Protein AF-A0AAD8UX50-F1 (afdb_monomer)

Radius of gyration: 17.6 Å; Cα contacts (8 Å, |Δi|>4): 145; chains: 1; bounding box: 42×42×36 Å

Sequence (138 aa):
NMFPKNNELPASTYEAKKVVCPLGLEVPKIHACINDCILYRSEYENLNECRVRNIHDVGFIDPHIVNGYTLQHHPTDVEADLWQFLTKQQLKSDILFPYHFGFHWILLVIKIDKSECLIHDSLNMDAASWADMRKMIQ

Mean predicted aligned error: 11.88 Å

Nearest PDB struct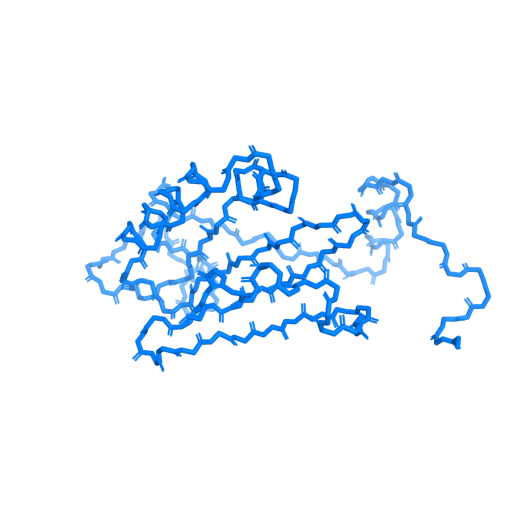ures (foldseek):
  2xre-assembly1_B  TM=4.429E-01  e=7.553E-04  Homo sapiens
  5haf-assembly1_A  TM=6.447E-01  e=2.581E-02  Salmonella enterica subsp. enterica serovar Typhimurium
  8jb5-assembly1_A  TM=5.317E-01  e=4.948E-01  Paraclostridium sordellii ATCC 9714
  8qen-assembly1_A  TM=5.383E-01  e=5.626E-01  Clostridioides difficile
  1ob8-assembly2_B  TM=3.091E-01  e=1.296E+00  Saccharolobus solfataricus

Structure (mmCIF, N/CA/C/O backbone):
data_AF-A0AAD8UX50-F1
#
_entry.id   AF-A0AAD8UX50-F1
#
loop_
_atom_site.group_PDB
_atom_site.id
_atom_site.type_symbol
_atom_site.label_atom_id
_atom_site.label_alt_id
_atom_site.label_comp_id
_atom_site.label_asym_id
_atom_site.label_entity_id
_atom_site.label_seq_id
_atom_site.pdbx_PDB_ins_code
_atom_site.Cartn_x
_atom_site.Cartn_y
_atom_site.Cartn_z
_atom_site.occupancy
_atom_site.B_iso_or_equiv
_atom_site.auth_seq_id
_atom_site.auth_comp_id
_atom_site.auth_asym_id
_atom_site.auth_atom_id
_atom_site.pdbx_PDB_model_num
ATOM 1 N N . ASN A 1 1 ? 16.226 -23.144 -9.017 1.00 42.28 1 ASN A N 1
ATOM 2 C CA . ASN A 1 1 ? 14.969 -23.458 -9.733 1.00 42.28 1 ASN A CA 1
ATOM 3 C C . ASN A 1 1 ? 14.001 -24.151 -8.799 1.00 42.28 1 ASN A C 1
ATOM 5 O O . ASN A 1 1 ? 14.148 -25.343 -8.579 1.00 42.28 1 ASN A O 1
ATOM 9 N N . MET A 1 2 ? 13.073 -23.395 -8.210 1.00 53.19 2 MET A N 1
ATOM 10 C CA . MET A 1 2 ? 12.168 -23.874 -7.153 1.00 53.19 2 MET A CA 1
ATOM 11 C C . MET A 1 2 ? 10.787 -24.305 -7.676 1.00 53.19 2 MET A C 1
ATOM 13 O O . MET A 1 2 ? 9.944 -24.731 -6.897 1.00 53.19 2 MET A O 1
ATOM 17 N N . PHE A 1 3 ? 10.564 -24.236 -8.992 1.00 48.94 3 PHE A N 1
ATOM 18 C CA . PHE A 1 3 ? 9.322 -24.676 -9.619 1.00 48.94 3 PHE A CA 1
ATOM 19 C C . PHE A 1 3 ? 9.549 -25.925 -10.480 1.00 48.94 3 PHE A C 1
ATOM 21 O O . PHE A 1 3 ? 10.571 -26.007 -11.175 1.00 48.94 3 PHE A O 1
ATOM 28 N N . PRO A 1 4 ? 8.615 -26.895 -10.455 1.00 51.88 4 PRO A N 1
ATOM 29 C CA . PRO A 1 4 ? 8.628 -27.996 -11.403 1.00 51.88 4 PRO A CA 1
ATOM 30 C C . PRO A 1 4 ? 8.558 -27.451 -12.836 1.00 51.88 4 PRO A C 1
ATOM 32 O O . PRO A 1 4 ? 7.898 -26.445 -13.105 1.00 51.88 4 PRO A O 1
ATOM 35 N N . LYS A 1 5 ? 9.262 -28.107 -13.766 1.00 50.28 5 LYS A N 1
ATOM 36 C CA . LYS A 1 5 ? 9.159 -27.792 -15.199 1.00 50.28 5 LYS A CA 1
ATOM 37 C C . LYS A 1 5 ? 7.682 -27.893 -15.611 1.00 50.28 5 LYS A C 1
ATOM 39 O O . LYS A 1 5 ? 7.052 -28.896 -15.288 1.00 50.28 5 LYS A O 1
ATOM 44 N N . ASN A 1 6 ? 7.176 -26.870 -16.307 1.00 58.84 6 ASN A N 1
ATOM 45 C CA . ASN A 1 6 ? 5.779 -26.677 -16.746 1.00 58.84 6 ASN A CA 1
ATOM 46 C C . ASN A 1 6 ? 4.826 -25.994 -15.745 1.00 58.84 6 ASN A C 1
ATOM 48 O O . ASN A 1 6 ? 3.614 -26.056 -15.931 1.00 58.84 6 ASN A O 1
ATOM 52 N N . ASN A 1 7 ? 5.331 -25.318 -14.709 1.00 60.66 7 ASN A N 1
ATOM 53 C CA . ASN A 1 7 ? 4.496 -24.450 -13.874 1.00 60.66 7 ASN A CA 1
ATOM 54 C C . ASN A 1 7 ? 4.393 -23.043 -14.497 1.00 60.66 7 ASN A C 1
ATOM 56 O O . ASN A 1 7 ? 5.075 -22.113 -14.067 1.00 60.66 7 ASN A O 1
ATOM 60 N N . GLU A 1 8 ? 3.612 -22.912 -15.569 1.00 70.00 8 GLU A N 1
ATOM 61 C CA . GLU A 1 8 ? 3.345 -21.621 -16.214 1.00 70.00 8 GLU A CA 1
ATOM 62 C C . GLU A 1 8 ? 2.243 -20.864 -15.464 1.00 70.00 8 GLU A C 1
ATOM 64 O O . GLU A 1 8 ? 1.249 -21.450 -15.027 1.00 70.00 8 GLU A O 1
ATOM 69 N N . LEU A 1 9 ? 2.417 -19.549 -15.297 1.00 74.31 9 LEU A N 1
ATOM 70 C CA . LEU A 1 9 ? 1.373 -18.710 -14.716 1.00 74.31 9 LEU A CA 1
ATOM 71 C C . LEU A 1 9 ? 0.187 -18.621 -15.692 1.00 74.31 9 LEU A C 1
ATOM 73 O O . LEU A 1 9 ? 0.401 -18.466 -16.897 1.00 74.31 9 LEU A O 1
ATOM 77 N N . PRO A 1 10 ? -1.064 -18.677 -15.202 1.00 78.38 10 PRO A N 1
ATOM 78 C CA . PRO A 1 10 ? -2.229 -18.534 -16.059 1.00 78.38 10 PRO A CA 1
ATOM 79 C C . PRO A 1 10 ? -2.220 -17.173 -16.761 1.00 78.38 10 PRO A C 1
ATOM 81 O O . PRO A 1 10 ? -2.003 -16.140 -16.130 1.00 78.38 10 PRO A O 1
ATOM 84 N N . ALA A 1 11 ? -2.535 -17.157 -18.057 1.00 79.19 11 ALA A N 1
ATOM 85 C CA . ALA A 1 11 ? -2.511 -15.939 -18.873 1.00 79.19 11 ALA A CA 1
ATOM 86 C C . ALA A 1 11 ? -3.589 -14.901 -18.496 1.00 79.19 11 ALA A C 1
ATOM 88 O O . ALA A 1 11 ? -3.567 -13.770 -18.977 1.00 79.19 11 ALA A O 1
ATOM 89 N N . SER A 1 12 ? -4.570 -15.274 -17.671 1.00 77.31 12 SER A N 1
ATOM 90 C CA . SER A 1 12 ? -5.616 -14.372 -17.193 1.00 77.31 12 SER A CA 1
ATOM 91 C C . SER A 1 12 ? -6.223 -14.860 -15.880 1.00 77.31 12 SER A C 1
ATOM 93 O O . SER A 1 12 ? -6.113 -16.032 -15.516 1.00 77.31 12 SER A O 1
ATOM 95 N N . THR A 1 13 ? -6.958 -13.978 -15.199 1.00 75.31 13 THR A N 1
ATOM 96 C CA . THR A 1 13 ? -7.770 -14.339 -14.026 1.00 75.31 13 THR A CA 1
ATOM 97 C C . THR A 1 13 ? -8.843 -15.379 -14.347 1.00 75.31 13 THR A C 1
ATOM 99 O O . THR A 1 13 ? -9.221 -16.153 -13.472 1.00 75.31 13 THR A O 1
ATOM 102 N N . TYR A 1 14 ? -9.334 -15.425 -15.586 1.00 78.81 14 TYR A N 1
ATOM 103 C CA . TYR A 1 14 ? -10.292 -16.435 -16.029 1.00 78.81 14 TYR A CA 1
ATOM 104 C C . TYR A 1 14 ? -9.647 -17.821 -16.140 1.00 78.81 14 TYR A C 1
ATOM 106 O O . TYR A 1 14 ? -10.185 -18.785 -15.599 1.00 78.81 14 TYR A O 1
ATOM 114 N N . GLU A 1 15 ? -8.467 -17.912 -16.759 1.00 82.31 15 GLU A N 1
ATOM 115 C CA . GLU A 1 15 ? -7.707 -19.167 -16.839 1.00 82.31 15 GLU A CA 1
ATOM 116 C C . GLU A 1 15 ? -7.240 -19.626 -15.452 1.00 82.31 15 GLU A C 1
ATOM 118 O O . GLU A 1 15 ? -7.360 -20.801 -15.117 1.00 82.31 15 GLU A O 1
ATOM 123 N N . ALA A 1 16 ? -6.836 -18.693 -14.583 1.00 81.81 16 ALA A N 1
ATOM 124 C CA . ALA A 1 16 ? -6.545 -19.000 -13.185 1.00 81.81 16 ALA A CA 1
ATOM 125 C C . ALA A 1 16 ? -7.770 -19.600 -12.474 1.00 81.81 16 ALA A C 1
ATOM 127 O O . ALA A 1 16 ? -7.675 -20.655 -11.852 1.00 81.81 16 ALA A O 1
ATOM 128 N N . LYS A 1 17 ? -8.949 -18.974 -12.611 1.00 74.69 17 LYS A N 1
ATOM 129 C CA . LYS A 1 17 ? -10.201 -19.470 -12.016 1.00 74.69 17 LYS A CA 1
ATOM 130 C C . LYS A 1 17 ? -10.593 -20.847 -12.544 1.00 74.69 17 LYS A C 1
ATOM 132 O O . LYS A 1 17 ? -11.027 -21.675 -11.754 1.00 74.69 17 LYS A O 1
ATOM 137 N N . LYS A 1 18 ? -10.413 -21.127 -13.838 1.00 80.25 18 LYS A N 1
ATOM 138 C CA . LYS A 1 18 ? -10.673 -22.463 -14.406 1.00 80.25 18 LYS A CA 1
ATOM 139 C C . LYS A 1 18 ? -9.828 -23.559 -13.768 1.00 80.25 18 LYS A C 1
ATOM 141 O O . LYS A 1 18 ? -10.308 -24.678 -13.661 1.00 80.25 18 LYS A O 1
ATOM 146 N N . VAL A 1 19 ? -8.593 -23.254 -13.380 1.00 81.44 19 VAL A N 1
ATOM 147 C CA . VAL A 1 19 ? -7.699 -24.216 -12.722 1.00 81.44 19 VAL A CA 1
ATOM 148 C C . VAL A 1 19 ? -8.019 -24.325 -11.232 1.00 81.44 19 VAL A C 1
ATOM 150 O O . VAL A 1 19 ? -8.063 -25.423 -10.694 1.00 81.44 19 VAL A O 1
ATOM 153 N N . VAL A 1 20 ? -8.280 -23.199 -10.567 1.00 76.81 20 VAL A N 1
ATOM 154 C CA . VAL A 1 20 ? -8.464 -23.117 -9.109 1.00 76.81 20 VAL A CA 1
ATOM 155 C C . VAL A 1 20 ? -9.856 -23.586 -8.662 1.00 76.81 20 VAL A C 1
ATOM 157 O O . VAL A 1 20 ? -9.963 -24.320 -7.683 1.00 76.81 20 VAL A O 1
ATOM 160 N N . CYS A 1 21 ? -10.928 -23.218 -9.375 1.00 73.06 21 CYS A N 1
ATOM 161 C CA . CYS A 1 21 ? -12.304 -23.544 -8.979 1.00 73.06 21 CYS A CA 1
ATOM 162 C C . CYS A 1 21 ? -12.583 -25.060 -8.897 1.00 73.06 21 CYS A C 1
ATOM 164 O O . CYS A 1 21 ? -13.170 -25.480 -7.902 1.00 73.06 21 CYS A O 1
ATOM 166 N N . PRO A 1 22 ? -12.151 -25.910 -9.854 1.00 81.19 22 PRO A N 1
ATOM 167 C CA . PRO A 1 22 ? -12.331 -27.361 -9.742 1.00 81.19 22 PRO A CA 1
ATOM 168 C C . PRO A 1 22 ? -11.577 -27.995 -8.568 1.00 81.19 22 PRO A C 1
ATOM 170 O O . PRO A 1 22 ? -11.944 -29.081 -8.133 1.00 81.19 22 PRO A O 1
ATOM 173 N N . LEU A 1 23 ? -10.538 -27.333 -8.049 1.00 81.06 23 LEU A N 1
ATOM 174 C CA . LEU A 1 23 ? -9.759 -27.817 -6.906 1.00 81.06 23 LEU A CA 1
ATOM 175 C C . LEU A 1 23 ? -10.451 -27.548 -5.559 1.00 81.06 23 LEU A C 1
ATOM 177 O O . LEU A 1 23 ? -9.889 -27.878 -4.519 1.00 81.06 23 LEU A O 1
ATOM 181 N N . GLY A 1 24 ? -11.640 -26.930 -5.554 1.00 64.56 24 GLY A N 1
ATOM 182 C CA . GLY A 1 24 ? -12.350 -26.564 -4.322 1.00 64.56 24 GLY A CA 1
ATOM 183 C C . GLY A 1 24 ? -11.661 -25.449 -3.529 1.00 64.56 24 GLY A C 1
ATOM 184 O O . GLY A 1 24 ? -12.007 -25.198 -2.379 1.00 64.56 24 GLY A O 1
ATOM 185 N N . LEU A 1 25 ? -10.687 -24.771 -4.142 1.00 70.12 25 LEU A N 1
ATOM 186 C CA . LEU A 1 25 ? -10.003 -23.603 -3.597 1.00 70.12 25 LEU A CA 1
ATOM 187 C C . LEU A 1 25 ? -10.873 -22.360 -3.833 1.00 70.12 25 LEU A C 1
ATOM 189 O O . LEU A 1 25 ? -10.520 -21.461 -4.599 1.00 70.12 25 LEU A O 1
ATOM 193 N N . GLU A 1 26 ? -12.062 -22.328 -3.237 1.00 61.53 26 GLU A N 1
ATOM 194 C CA . GLU A 1 26 ? -12.883 -21.123 -3.259 1.00 61.53 26 GLU A CA 1
ATOM 195 C C . GLU A 1 26 ? -12.139 -20.006 -2.526 1.00 61.53 26 GLU A C 1
ATOM 197 O O . GLU A 1 26 ? -11.816 -20.124 -1.347 1.00 61.53 26 GLU A O 1
ATOM 202 N N . VAL A 1 27 ? -11.835 -18.916 -3.236 1.00 66.19 27 VAL A N 1
ATOM 203 C CA . VAL A 1 27 ? -11.285 -17.713 -2.608 1.00 66.19 27 VAL A CA 1
ATOM 204 C C . VAL A 1 27 ? -12.444 -17.016 -1.891 1.00 66.19 27 VAL A C 1
ATOM 206 O O . VAL A 1 27 ? -13.365 -16.557 -2.579 1.00 66.19 27 VAL A O 1
ATOM 209 N N . PRO A 1 28 ? -12.433 -16.917 -0.548 1.00 68.06 28 PRO A N 1
ATOM 210 C CA . PRO A 1 28 ? -13.511 -16.272 0.185 1.00 68.06 28 PRO A CA 1
ATOM 211 C C . PRO A 1 28 ? -13.627 -14.814 -0.255 1.00 68.06 28 PRO A C 1
ATOM 213 O O . PRO A 1 28 ? -12.650 -14.061 -0.225 1.00 68.06 28 PRO A O 1
ATOM 216 N N . LYS A 1 29 ? -14.823 -14.405 -0.680 1.00 72.62 29 LYS A N 1
ATOM 217 C CA . LYS A 1 29 ? -15.110 -12.995 -0.943 1.00 72.62 29 LYS A CA 1
ATOM 218 C C . LYS A 1 29 ? -15.498 -12.342 0.371 1.00 72.62 29 LYS A C 1
ATOM 220 O O . LYS A 1 29 ? -16.581 -12.586 0.887 1.00 72.62 29 LYS A O 1
ATOM 225 N N . ILE A 1 30 ? -14.603 -11.517 0.891 1.00 78.06 30 ILE A N 1
ATOM 226 C CA . ILE A 1 30 ? -14.841 -10.742 2.104 1.00 78.06 30 ILE A CA 1
ATOM 227 C C . ILE A 1 30 ? -15.439 -9.402 1.679 1.00 78.06 30 ILE A C 1
ATOM 229 O O . ILE A 1 30 ? -14.840 -8.678 0.883 1.00 78.06 30 ILE A O 1
ATOM 233 N N . HIS A 1 31 ? -16.632 -9.087 2.177 1.00 78.25 31 HIS A N 1
ATOM 234 C CA . HIS A 1 31 ? -17.257 -7.792 1.931 1.00 78.25 31 HIS A CA 1
ATOM 235 C C . HIS A 1 31 ? -16.568 -6.699 2.755 1.00 78.25 31 HIS A C 1
ATOM 237 O O . HIS A 1 31 ? -16.138 -6.938 3.883 1.00 78.25 31 HIS A O 1
ATOM 243 N N . ALA A 1 32 ? -16.493 -5.492 2.201 1.00 75.44 32 ALA A N 1
ATOM 244 C CA . ALA A 1 32 ? -16.064 -4.299 2.919 1.00 75.44 32 ALA A CA 1
ATOM 245 C C . ALA A 1 32 ? -17.281 -3.454 3.315 1.00 75.44 32 ALA A C 1
ATOM 247 O O . ALA A 1 32 ? -18.319 -3.475 2.648 1.00 75.44 32 ALA A O 1
ATOM 248 N N . CYS A 1 33 ? -17.151 -2.692 4.397 1.00 75.00 33 CYS A N 1
ATOM 249 C CA . CYS A 1 33 ? -18.077 -1.616 4.724 1.00 75.00 33 CYS A CA 1
ATOM 250 C C . CYS A 1 33 ? -18.152 -0.617 3.559 1.00 75.00 33 CYS A C 1
ATOM 252 O O . CYS A 1 33 ? -17.136 -0.307 2.955 1.00 75.00 33 CYS A O 1
ATOM 254 N N . ILE A 1 34 ? -19.330 -0.043 3.296 1.00 70.06 34 ILE A N 1
ATOM 255 C CA . ILE A 1 34 ? -19.519 0.961 2.232 1.00 70.06 34 ILE A CA 1
ATOM 256 C C . ILE A 1 34 ? -18.648 2.220 2.389 1.00 70.06 34 ILE A C 1
ATOM 258 O O . ILE A 1 34 ? -18.390 2.915 1.416 1.00 70.06 34 ILE A O 1
ATOM 262 N N . ASN A 1 35 ? -18.207 2.509 3.615 1.00 65.19 35 ASN A N 1
ATOM 263 C CA . ASN A 1 35 ? -17.295 3.610 3.928 1.00 65.19 35 ASN A CA 1
ATOM 264 C C . ASN A 1 35 ? -15.832 3.137 4.037 1.00 65.19 35 ASN A C 1
ATOM 266 O O . ASN A 1 35 ? -15.030 3.808 4.684 1.00 65.19 35 ASN A O 1
ATOM 270 N N . ASP A 1 36 ? -15.517 1.934 3.544 1.00 67.50 36 ASP A N 1
ATOM 271 C CA . ASP A 1 36 ? -14.204 1.275 3.614 1.00 67.50 36 ASP A CA 1
ATOM 272 C C . ASP A 1 36 ? -13.608 1.228 5.032 1.00 67.50 36 ASP A C 1
ATOM 274 O O . ASP A 1 36 ? -12.394 1.223 5.244 1.00 67.50 36 ASP A O 1
ATOM 278 N N . CYS A 1 37 ? -14.480 1.222 6.045 1.00 69.00 37 CYS A N 1
ATOM 279 C CA . CYS A 1 37 ? -14.078 1.272 7.444 1.00 69.00 37 CYS A CA 1
ATOM 280 C C . CYS A 1 37 ? -13.627 -0.082 7.978 1.00 69.00 37 CYS A C 1
ATOM 282 O O . CYS A 1 37 ? -12.702 -0.077 8.781 1.00 69.00 37 CYS A O 1
ATOM 284 N N . ILE A 1 38 ? -14.299 -1.176 7.581 1.00 70.81 38 ILE A N 1
ATOM 285 C CA .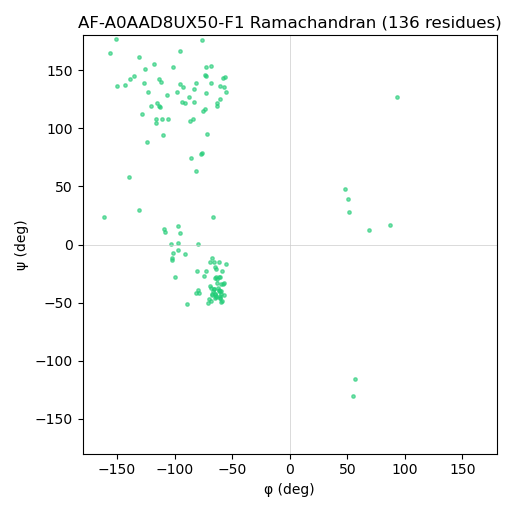 ILE A 1 38 ? -14.057 -2.549 8.052 1.00 70.81 38 ILE A CA 1
ATOM 286 C C . ILE A 1 38 ? -14.123 -3.577 6.912 1.00 70.81 38 ILE A C 1
ATOM 288 O O . ILE A 1 38 ? -15.010 -3.464 6.063 1.00 70.81 38 ILE A O 1
ATOM 292 N N . LEU A 1 39 ? -13.268 -4.604 6.918 1.00 75.19 39 LEU A N 1
ATOM 293 C CA . LEU A 1 39 ? -13.517 -5.866 6.212 1.00 75.19 39 LEU A CA 1
ATOM 294 C C . LEU A 1 39 ? -14.311 -6.823 7.110 1.00 75.19 39 LEU A C 1
ATOM 296 O O . LEU A 1 39 ? -13.895 -7.132 8.228 1.00 75.19 39 LEU A O 1
ATOM 300 N N . TYR A 1 40 ? -15.428 -7.349 6.613 1.00 77.06 40 TYR A N 1
ATOM 301 C CA . TYR A 1 40 ? -16.296 -8.274 7.347 1.00 77.06 40 TYR A CA 1
ATOM 302 C C . TYR A 1 40 ? -15.708 -9.690 7.374 1.00 77.06 40 TYR A C 1
ATOM 304 O O . TYR A 1 40 ? -16.110 -10.568 6.614 1.00 77.06 40 TYR A O 1
ATOM 312 N N . ARG A 1 41 ? -14.718 -9.911 8.244 1.00 79.00 41 ARG A N 1
ATOM 313 C CA . ARG A 1 41 ? -14.065 -11.213 8.466 1.00 79.00 41 ARG A CA 1
ATOM 314 C C . ARG A 1 41 ? -13.990 -11.560 9.953 1.00 79.00 41 ARG A C 1
ATOM 316 O O . ARG A 1 41 ? -14.019 -10.663 10.794 1.00 79.00 41 ARG A O 1
ATOM 323 N N . SER A 1 42 ? -13.782 -12.842 10.271 1.00 79.06 42 SER A N 1
ATOM 324 C CA . SER A 1 42 ? -13.621 -13.329 11.653 1.00 79.06 42 SER A CA 1
ATOM 325 C C . SER A 1 42 ? -14.816 -12.914 12.533 1.00 79.06 42 SER A C 1
ATOM 327 O O . SER A 1 42 ? -15.964 -13.059 12.125 1.00 79.06 42 SER A O 1
ATOM 329 N N . GLU A 1 43 ? -14.571 -12.342 13.710 1.00 76.38 43 GLU A N 1
ATOM 330 C CA . GLU A 1 43 ? -15.579 -11.815 14.641 1.00 76.38 43 GLU A CA 1
ATOM 331 C C . GLU A 1 43 ? -16.538 -10.763 14.044 1.00 76.38 43 GLU A C 1
ATOM 333 O O . GLU A 1 43 ? -17.607 -10.529 14.608 1.00 76.38 43 GLU A O 1
ATOM 338 N N . TYR A 1 44 ? -16.204 -10.170 12.891 1.00 74.12 44 TYR A N 1
ATOM 339 C CA . TYR A 1 44 ? -17.021 -9.169 12.197 1.00 74.12 44 TYR A CA 1
ATOM 340 C C . TYR A 1 44 ? -17.779 -9.716 10.976 1.00 74.12 44 TYR A C 1
ATOM 342 O O . TYR A 1 44 ? -18.487 -8.952 10.328 1.00 74.12 44 TYR A O 1
ATOM 350 N N . GLU A 1 45 ? -17.669 -11.008 10.646 1.00 81.38 45 GLU A N 1
ATOM 351 C CA . GLU A 1 45 ? -18.243 -11.607 9.422 1.00 81.38 45 GLU A CA 1
ATOM 352 C C . GLU A 1 45 ? -19.763 -11.408 9.282 1.00 81.38 45 GLU A C 1
ATOM 354 O O . GLU A 1 45 ? -20.266 -11.220 8.179 1.00 81.38 45 GLU A O 1
ATOM 359 N N . ASN A 1 46 ? -20.493 -11.386 10.400 1.00 81.50 46 ASN A N 1
ATOM 360 C CA . ASN A 1 46 ? -21.956 -11.255 10.418 1.00 81.50 46 ASN A CA 1
ATOM 361 C C . ASN A 1 46 ? -22.452 -9.809 10.604 1.00 81.50 46 ASN A C 1
ATOM 363 O O . ASN A 1 46 ? -23.636 -9.593 10.882 1.00 81.50 46 ASN A O 1
ATOM 367 N N . LEU A 1 47 ? -21.568 -8.809 10.528 1.00 75.75 47 LEU A N 1
ATOM 368 C CA . LEU A 1 47 ? -21.978 -7.411 10.621 1.00 75.75 47 LEU A CA 1
ATOM 369 C C . LEU A 1 47 ? -22.462 -6.896 9.263 1.00 75.75 47 LEU A C 1
ATOM 371 O O . LEU A 1 47 ? -21.795 -7.043 8.248 1.00 75.75 47 LEU A O 1
ATOM 375 N N . ASN A 1 48 ? -23.602 -6.208 9.274 1.00 68.19 48 ASN A N 1
ATOM 376 C CA . ASN A 1 48 ? -24.175 -5.583 8.074 1.00 68.19 48 ASN A CA 1
ATOM 377 C C . ASN A 1 48 ? -23.921 -4.067 8.028 1.00 68.19 48 ASN A C 1
ATOM 379 O O . ASN A 1 48 ? -24.161 -3.411 7.020 1.00 68.19 48 ASN A O 1
ATOM 383 N N . GLU A 1 49 ? -23.454 -3.501 9.139 1.00 62.69 49 GLU A N 1
ATOM 384 C CA . GLU A 1 49 ? -23.126 -2.091 9.297 1.00 62.69 49 GLU A CA 1
ATOM 385 C C . GLU A 1 49 ? -21.885 -1.971 10.185 1.00 62.69 49 GLU A C 1
ATOM 387 O O . GLU A 1 49 ? -21.746 -2.673 11.189 1.00 62.69 49 GLU A O 1
ATOM 392 N N . CYS A 1 50 ? -20.955 -1.094 9.809 1.00 64.81 50 CYS A N 1
ATOM 393 C CA . CYS A 1 50 ? -19.830 -0.758 10.672 1.00 64.81 50 CYS A CA 1
ATOM 394 C C . CYS A 1 50 ? -20.352 0.100 11.828 1.00 64.81 50 CYS A C 1
ATOM 396 O O . CYS A 1 50 ? -20.496 1.316 11.699 1.00 64.81 50 CYS A O 1
ATOM 398 N N . ARG A 1 51 ? -20.659 -0.520 12.970 1.00 60.16 51 ARG A N 1
ATOM 399 C CA . ARG A 1 51 ? -20.748 0.227 14.228 1.00 60.16 51 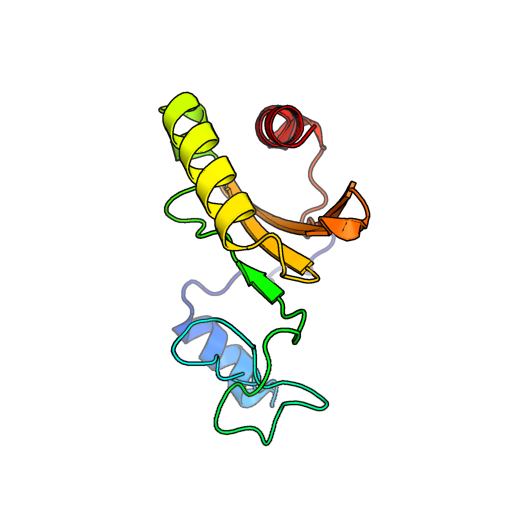ARG A CA 1
ATOM 400 C C . ARG A 1 51 ? -19.322 0.583 14.647 1.00 60.16 51 ARG A C 1
ATOM 402 O O . ARG A 1 51 ? -18.396 -0.160 14.382 1.00 60.16 51 ARG A O 1
ATOM 409 N N . VAL A 1 52 ? -19.169 1.668 15.388 1.00 55.44 52 VAL A N 1
ATOM 410 C CA . VAL A 1 52 ? -17.980 2.027 16.180 1.00 55.44 52 VAL A CA 1
ATOM 411 C C . VAL A 1 52 ? -16.926 2.931 15.514 1.00 55.44 52 VAL A C 1
ATOM 413 O O . VAL A 1 52 ? -16.301 2.633 14.505 1.00 55.44 52 VAL A O 1
ATOM 416 N N . ARG A 1 53 ? -16.644 4.007 16.257 1.00 51.09 53 ARG A N 1
ATOM 417 C CA . ARG A 1 53 ? -15.449 4.860 16.239 1.00 51.09 53 ARG A CA 1
ATOM 418 C C . ARG A 1 53 ? -14.152 4.163 16.724 1.00 51.09 53 ARG A C 1
ATOM 420 O O . ARG A 1 53 ? -13.287 4.865 17.211 1.00 51.09 53 ARG A O 1
ATOM 427 N N . ASN A 1 54 ? -14.014 2.833 16.675 1.00 51.09 54 ASN A N 1
ATOM 428 C CA . ASN A 1 54 ? -12.875 2.093 17.269 1.00 51.09 54 ASN A CA 1
ATOM 429 C C . ASN A 1 54 ? -12.705 0.660 16.705 1.00 51.09 54 ASN A C 1
ATOM 431 O O . ASN A 1 54 ? -12.152 -0.199 17.386 1.00 51.09 54 ASN A O 1
ATOM 435 N N . ILE A 1 55 ? -13.183 0.353 15.490 1.00 58.88 55 ILE A N 1
ATOM 436 C CA . ILE A 1 55 ? -12.754 -0.893 14.829 1.00 58.88 55 ILE A CA 1
ATOM 437 C C . ILE A 1 55 ? -11.458 -0.582 14.084 1.00 58.88 55 ILE A C 1
ATOM 439 O O . ILE A 1 55 ? -11.467 0.115 13.070 1.00 58.88 55 ILE A O 1
ATOM 443 N N . HIS A 1 56 ? -10.339 -1.065 14.619 1.00 62.12 56 HIS A N 1
ATOM 444 C CA . HIS A 1 56 ? -9.031 -0.966 13.977 1.00 62.12 56 HIS A CA 1
ATOM 445 C C . HIS A 1 56 ? -8.943 -2.000 12.848 1.00 62.12 56 HIS A C 1
ATOM 447 O O . HIS A 1 56 ? -8.387 -3.083 13.008 1.00 62.12 56 HIS A O 1
ATOM 453 N N . ASP A 1 57 ? -9.560 -1.682 11.716 1.00 73.00 57 ASP A N 1
ATOM 454 C CA . ASP A 1 57 ? -9.541 -2.487 10.493 1.00 73.00 57 ASP A CA 1
ATOM 455 C C . ASP A 1 57 ? -8.226 -2.383 9.717 1.00 73.00 57 ASP A C 1
ATOM 457 O O . ASP A 1 57 ? -7.358 -1.575 10.036 1.00 73.00 57 ASP A O 1
ATOM 461 N N . VAL A 1 58 ? -8.146 -3.163 8.645 1.00 81.56 58 VAL A N 1
ATOM 462 C CA . VAL A 1 58 ? -7.175 -3.078 7.570 1.00 81.56 58 VAL A CA 1
ATOM 463 C C . VAL A 1 58 ? -7.436 -1.867 6.649 1.00 81.56 58 VAL A C 1
ATOM 465 O O . VAL A 1 58 ? -8.550 -1.629 6.185 1.00 81.56 58 VAL A O 1
ATOM 468 N N . GLY A 1 59 ? -6.405 -1.074 6.379 1.00 86.56 59 GLY A N 1
ATOM 469 C CA . GLY A 1 59 ? -6.367 -0.067 5.319 1.00 86.56 59 GLY A CA 1
ATOM 470 C C . GLY A 1 59 ? -5.730 -0.603 4.035 1.00 86.56 59 GLY A C 1
ATOM 471 O O . GLY A 1 59 ? -5.074 -1.643 4.053 1.00 86.56 59 GLY A O 1
ATOM 472 N N . PHE A 1 60 ? -5.885 0.118 2.926 1.00 90.50 60 PHE A N 1
ATOM 473 C CA . PHE A 1 60 ? -5.282 -0.213 1.636 1.00 90.50 60 PHE A CA 1
ATOM 474 C C . PHE A 1 60 ? -4.659 1.015 0.965 1.00 90.50 60 PHE A C 1
ATOM 476 O O . PHE A 1 60 ? -5.190 2.123 1.048 1.00 90.50 60 PHE A O 1
ATOM 483 N N . ILE A 1 61 ? -3.545 0.812 0.266 1.00 91.12 61 ILE A N 1
ATOM 484 C CA . ILE A 1 61 ? -2.971 1.793 -0.665 1.00 91.12 61 ILE A CA 1
ATOM 485 C C . ILE A 1 61 ? -3.229 1.300 -2.085 1.00 91.12 61 ILE A C 1
ATOM 487 O O . ILE A 1 61 ? -2.958 0.140 -2.395 1.00 91.12 61 ILE A O 1
ATOM 491 N N . ASP A 1 62 ? -3.787 2.168 -2.933 1.00 91.25 62 ASP A N 1
ATOM 492 C CA . ASP A 1 62 ? -4.118 1.811 -4.312 1.00 91.25 62 ASP A CA 1
ATOM 493 C C . ASP A 1 62 ? -2.840 1.719 -5.164 1.00 91.25 62 ASP A C 1
ATOM 495 O O . ASP A 1 62 ? -2.166 2.738 -5.373 1.00 91.25 62 ASP A O 1
ATOM 499 N N . PRO A 1 63 ? -2.509 0.534 -5.708 1.00 92.88 63 PRO A N 1
ATOM 500 C CA . PR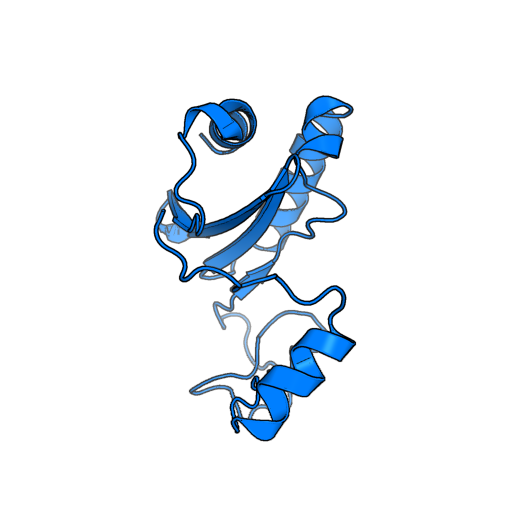O A 1 63 ? -1.322 0.364 -6.533 1.00 92.88 63 PRO A CA 1
ATOM 501 C C . PRO A 1 63 ? -1.398 1.068 -7.892 1.00 92.88 63 PRO A C 1
ATOM 503 O O . PRO A 1 63 ? -0.374 1.215 -8.557 1.00 92.88 63 PRO A O 1
ATOM 506 N N . HIS A 1 64 ? -2.572 1.507 -8.351 1.00 91.88 64 HIS A N 1
ATOM 507 C CA . HIS A 1 64 ? -2.667 2.305 -9.578 1.00 91.88 64 HIS A CA 1
ATOM 508 C C . HIS A 1 64 ? -2.178 3.737 -9.363 1.00 91.88 64 HIS A C 1
ATOM 510 O O . HIS A 1 64 ? -1.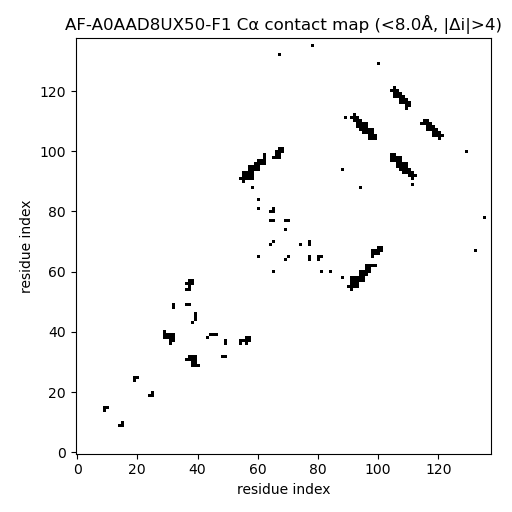697 4.359 -10.307 1.00 91.88 64 HIS A O 1
ATOM 516 N N . ILE A 1 65 ? -2.270 4.233 -8.127 1.00 92.94 65 ILE A N 1
ATOM 517 C CA . ILE A 1 65 ? -1.809 5.567 -7.742 1.00 92.94 65 ILE A CA 1
ATOM 518 C C . ILE A 1 65 ? -0.343 5.484 -7.314 1.00 92.94 65 ILE A C 1
ATOM 520 O O . ILE A 1 65 ? 0.515 6.177 -7.866 1.00 92.94 65 ILE A O 1
ATOM 524 N N . VAL A 1 66 ? -0.021 4.556 -6.408 1.00 93.62 66 VAL A N 1
ATOM 525 C CA . VAL A 1 66 ? 1.340 4.399 -5.894 1.00 93.62 66 VAL A CA 1
ATOM 526 C C . VAL A 1 66 ? 1.976 3.096 -6.369 1.00 93.62 66 VAL A C 1
ATOM 528 O O . VAL A 1 66 ? 1.659 2.009 -5.890 1.00 93.62 66 VAL A O 1
ATOM 531 N N . ASN A 1 67 ? 2.931 3.208 -7.288 1.00 93.69 67 ASN A N 1
ATOM 532 C CA . ASN A 1 67 ? 3.711 2.092 -7.817 1.00 93.69 67 ASN A CA 1
ATOM 533 C C . ASN A 1 67 ? 5.108 2.559 -8.251 1.00 93.69 67 ASN A C 1
ATOM 535 O O . ASN A 1 67 ? 5.441 3.740 -8.193 1.00 93.69 67 ASN A O 1
ATOM 539 N N . GLY A 1 68 ? 5.950 1.626 -8.691 1.00 92.12 68 GLY A N 1
ATOM 540 C CA . GLY A 1 68 ? 7.312 1.914 -9.135 1.00 92.12 68 GLY A CA 1
ATOM 541 C C . GLY A 1 68 ? 7.384 2.811 -10.364 1.00 92.12 68 GLY A C 1
ATOM 542 O O . GLY A 1 68 ? 8.294 3.629 -10.458 1.00 92.12 68 GLY A O 1
ATOM 543 N N . TYR A 1 69 ? 6.413 2.719 -11.278 1.00 93.25 69 TYR A N 1
ATOM 544 C CA . TYR A 1 69 ? 6.380 3.601 -12.442 1.00 93.25 69 TYR A CA 1
ATOM 545 C C . TYR A 1 69 ? 6.075 5.044 -12.026 1.00 93.25 69 TYR A C 1
ATOM 547 O O . TYR A 1 69 ? 6.806 5.955 -12.421 1.00 93.25 69 TYR A O 1
ATOM 555 N N . THR A 1 70 ? 5.041 5.261 -11.206 1.00 94.25 70 THR A N 1
ATOM 556 C CA . THR A 1 70 ? 4.683 6.606 -10.733 1.00 94.25 70 THR A CA 1
ATOM 557 C C . THR A 1 70 ? 5.763 7.187 -9.831 1.00 94.25 70 THR A C 1
ATOM 559 O O . THR A 1 70 ? 6.113 8.348 -10.005 1.00 94.25 70 THR A O 1
ATOM 562 N N . LEU A 1 71 ? 6.391 6.380 -8.971 1.00 92.50 71 LEU A N 1
ATOM 563 C CA . LEU A 1 71 ? 7.508 6.824 -8.132 1.00 92.50 71 LEU A CA 1
ATOM 564 C C . LEU A 1 71 ? 8.704 7.309 -8.963 1.00 92.50 71 LEU A C 1
ATOM 566 O O . LEU A 1 71 ? 9.326 8.313 -8.626 1.00 92.50 71 LEU A O 1
ATOM 570 N N . GLN A 1 72 ? 9.016 6.623 -10.065 1.00 91.00 72 GLN A N 1
ATOM 571 C CA . GLN A 1 72 ? 10.141 6.988 -10.925 1.00 91.00 72 GLN A CA 1
ATOM 572 C C . GLN A 1 72 ? 9.912 8.305 -11.685 1.00 91.00 72 GLN A C 1
ATOM 574 O O . GLN A 1 72 ? 10.863 9.052 -11.911 1.00 91.00 72 GLN A O 1
ATOM 579 N N . HIS A 1 73 ? 8.674 8.583 -12.101 1.00 94.81 73 HIS A N 1
ATOM 580 C CA . HIS A 1 73 ? 8.359 9.721 -12.974 1.00 94.81 73 HIS A CA 1
ATOM 581 C C . HIS A 1 73 ? 7.798 10.932 -12.215 1.00 94.81 73 HIS A C 1
ATOM 583 O O . HIS A 1 73 ? 7.985 12.066 -12.653 1.00 94.81 73 HIS A O 1
ATOM 589 N N . HIS A 1 74 ? 7.136 10.699 -11.080 1.00 95.12 74 HIS A N 1
ATOM 590 C CA . HIS A 1 74 ? 6.390 11.692 -10.303 1.00 95.12 74 HIS A CA 1
ATOM 591 C C . HIS A 1 74 ? 6.596 11.502 -8.784 1.00 95.12 74 HIS A C 1
ATOM 593 O O . HIS A 1 74 ? 5.632 11.306 -8.042 1.00 95.12 74 HIS A O 1
ATOM 599 N N . PRO A 1 75 ? 7.843 11.553 -8.278 1.00 92.56 75 PRO A N 1
ATOM 600 C CA . PRO A 1 75 ? 8.144 11.210 -6.885 1.00 92.56 75 PRO A CA 1
ATOM 601 C C . PRO A 1 75 ? 7.454 12.125 -5.864 1.00 92.56 75 PRO A C 1
ATOM 603 O O . PRO A 1 75 ? 6.998 11.648 -4.832 1.00 92.56 75 PRO A O 1
ATOM 606 N N . THR A 1 76 ? 7.333 13.423 -6.157 1.00 93.25 76 THR A N 1
ATOM 607 C CA . THR A 1 76 ? 6.660 14.386 -5.268 1.00 93.25 76 THR A CA 1
ATOM 608 C C . THR A 1 76 ? 5.156 14.135 -5.175 1.00 93.25 76 THR A C 1
ATOM 610 O O . THR A 1 76 ? 4.583 14.262 -4.095 1.00 93.25 76 THR A O 1
ATOM 613 N N . ASP A 1 77 ? 4.521 13.744 -6.284 1.00 94.12 77 ASP A N 1
ATOM 614 C CA . ASP A 1 77 ? 3.093 13.412 -6.294 1.00 94.12 77 ASP A CA 1
ATOM 615 C C . ASP A 1 77 ? 2.854 12.133 -5.485 1.00 94.12 77 ASP A C 1
ATOM 617 O O . ASP A 1 77 ? 1.974 12.093 -4.630 1.00 94.12 77 ASP A O 1
ATOM 621 N N . VAL A 1 78 ? 3.719 11.127 -5.663 1.00 93.19 78 VAL A N 1
ATOM 622 C CA . VAL A 1 78 ? 3.678 9.887 -4.880 1.00 93.19 78 VAL A CA 1
ATOM 623 C C . VAL A 1 78 ? 3.858 10.142 -3.383 1.00 93.19 78 VAL A C 1
ATOM 625 O O . VAL A 1 78 ? 3.136 9.555 -2.578 1.00 93.19 78 VAL A O 1
ATOM 628 N N . GLU A 1 79 ? 4.787 11.014 -2.992 1.00 92.12 79 GLU A N 1
ATOM 629 C CA . GLU A 1 79 ? 4.983 11.391 -1.589 1.00 92.12 79 GLU A CA 1
ATOM 630 C C . GLU A 1 79 ? 3.715 12.030 -1.000 1.00 92.12 79 GLU A C 1
ATOM 632 O O . GLU A 1 79 ? 3.259 11.639 0.079 1.00 92.12 79 GLU A O 1
ATOM 637 N N . ALA A 1 80 ? 3.097 12.962 -1.731 1.00 93.50 80 ALA A N 1
ATOM 638 C CA . ALA A 1 80 ? 1.860 13.616 -1.315 1.00 93.50 80 ALA A CA 1
ATOM 639 C C . ALA A 1 80 ? 0.678 12.635 -1.227 1.00 93.50 80 ALA A C 1
ATOM 641 O O . ALA A 1 80 ? -0.087 12.674 -0.256 1.00 93.50 80 ALA A O 1
ATOM 642 N N . ASP A 1 81 ? 0.543 11.737 -2.203 1.00 94.19 81 ASP A N 1
ATOM 643 C CA . ASP A 1 81 ? -0.503 10.715 -2.237 1.00 94.19 81 ASP A CA 1
ATOM 644 C C . ASP A 1 81 ? -0.344 9.729 -1.081 1.00 94.19 81 ASP A C 1
ATOM 646 O O . ASP A 1 81 ? -1.308 9.452 -0.364 1.00 94.19 81 ASP A O 1
ATOM 650 N N . LEU A 1 82 ? 0.874 9.246 -0.830 1.00 91.81 82 LEU A N 1
ATOM 651 C CA . LEU A 1 82 ? 1.164 8.378 0.310 1.00 91.81 82 LEU A CA 1
ATOM 652 C C . LEU A 1 82 ? 0.872 9.054 1.635 1.00 91.81 82 LEU A C 1
ATOM 654 O O . LEU A 1 82 ? 0.209 8.461 2.487 1.00 91.81 82 LEU A O 1
ATOM 658 N N . TRP A 1 83 ? 1.308 10.301 1.804 1.00 90.69 83 TRP A N 1
ATOM 659 C CA . TRP A 1 83 ? 0.988 11.075 2.994 1.00 90.69 83 TRP A CA 1
ATOM 660 C C . TRP A 1 83 ? -0.526 11.187 3.197 1.00 90.69 83 TRP A C 1
ATOM 662 O O . TRP A 1 83 ? -1.036 10.988 4.306 1.00 90.69 83 TRP A O 1
ATOM 672 N N . GLN A 1 84 ? -1.271 11.444 2.121 1.00 91.06 84 GLN A N 1
ATOM 673 C CA . GLN A 1 84 ? -2.725 11.516 2.1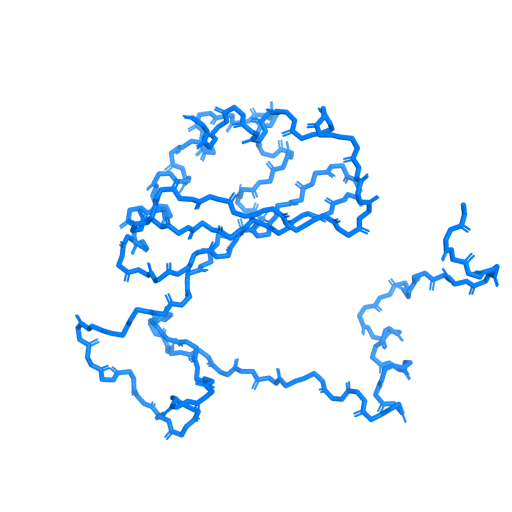62 1.00 91.06 84 GLN A CA 1
ATOM 674 C C . GLN A 1 84 ? -3.356 10.163 2.527 1.00 91.06 84 GLN A C 1
ATOM 676 O O . GLN A 1 84 ? -4.256 10.126 3.374 1.00 91.06 84 GLN A O 1
ATOM 681 N N . PHE A 1 85 ? -2.895 9.060 1.932 1.00 90.94 85 PHE A N 1
ATOM 682 C CA . PHE A 1 85 ? -3.367 7.710 2.242 1.00 90.94 85 PHE A CA 1
ATOM 683 C C . PHE A 1 85 ? -3.129 7.351 3.703 1.00 90.94 85 PHE A C 1
ATOM 685 O O . PHE A 1 85 ? -4.065 6.913 4.373 1.00 90.94 85 PHE A O 1
ATOM 692 N N . LEU A 1 86 ? -1.912 7.558 4.203 1.00 88.50 86 LEU A N 1
ATOM 693 C CA . LEU A 1 86 ? -1.543 7.233 5.579 1.00 88.50 86 LEU A CA 1
ATOM 694 C C . LEU A 1 86 ? -2.323 8.095 6.577 1.00 88.50 86 LEU A C 1
ATOM 696 O O . LEU A 1 86 ? -2.873 7.569 7.539 1.00 88.50 86 LEU A O 1
ATOM 700 N N . THR A 1 87 ? -2.478 9.395 6.308 1.00 86.38 87 THR A N 1
ATOM 701 C CA . THR A 1 87 ? -3.241 10.310 7.176 1.00 86.38 87 THR A CA 1
ATOM 702 C C . THR A 1 87 ? -4.720 9.931 7.252 1.00 86.38 87 THR A C 1
ATOM 704 O O . THR A 1 87 ? -5.308 9.904 8.337 1.00 86.38 87 THR A O 1
ATOM 707 N N . LYS A 1 88 ? -5.343 9.607 6.111 1.00 84.31 88 LYS A N 1
ATOM 708 C CA . LYS A 1 88 ? -6.747 9.158 6.062 1.00 84.31 88 LYS A CA 1
ATOM 709 C C . LYS A 1 88 ? -6.953 7.834 6.799 1.00 84.31 88 LYS A C 1
ATOM 711 O O . LYS A 1 88 ? -8.043 7.582 7.303 1.00 84.31 88 LYS A O 1
ATOM 716 N N . GLN A 1 89 ? -5.913 7.008 6.864 1.00 84.25 89 GLN A N 1
ATOM 717 C CA . GLN A 1 89 ? -5.962 5.648 7.394 1.00 84.25 89 GLN A CA 1
ATOM 718 C C . GLN A 1 89 ? -5.235 5.498 8.736 1.00 84.25 89 GLN A C 1
ATOM 720 O O . GLN A 1 89 ? -5.052 4.383 9.205 1.00 84.25 89 GLN A O 1
ATOM 725 N N . GLN A 1 90 ? -4.887 6.602 9.404 1.00 81.25 90 GLN A N 1
ATOM 726 C CA . GLN A 1 90 ? -4.070 6.606 10.627 1.00 81.25 90 GLN A CA 1
ATOM 727 C C . GLN A 1 90 ? -4.673 5.847 11.825 1.00 81.25 90 GLN A C 1
ATOM 729 O O . GLN A 1 90 ? -3.979 5.582 12.798 1.00 81.25 90 GLN A O 1
ATOM 734 N N . LEU A 1 91 ? -5.969 5.521 11.775 1.00 78.25 91 LEU A N 1
ATOM 735 C CA . LEU A 1 91 ? -6.673 4.759 12.814 1.00 78.25 91 LEU A CA 1
ATOM 736 C C . LEU A 1 91 ? -6.785 3.253 12.501 1.00 78.25 91 LEU A C 1
ATOM 738 O O . LEU A 1 91 ? -7.308 2.500 13.328 1.00 78.25 91 LEU A O 1
ATOM 742 N N . LYS A 1 92 ? -6.339 2.820 11.315 1.00 80.19 92 LYS A N 1
ATOM 743 C CA . LYS A 1 92 ? -6.322 1.415 10.883 1.00 80.19 92 LYS A CA 1
ATOM 744 C C . LYS A 1 92 ? -5.219 0.649 11.627 1.00 80.19 92 LYS A C 1
ATOM 746 O O . LYS A 1 92 ? -4.177 1.222 11.930 1.00 80.19 92 LYS A O 1
ATOM 751 N N . SER A 1 93 ? -5.458 -0.627 11.936 1.00 81.12 93 SER A N 1
ATOM 752 C CA . SER A 1 93 ? -4.482 -1.488 12.630 1.00 81.12 93 SER A CA 1
ATOM 753 C C . SER A 1 93 ? -3.308 -1.844 11.727 1.00 81.12 93 SER A C 1
ATOM 755 O O . SER A 1 93 ? -2.151 -1.666 12.092 1.00 81.12 93 SER A O 1
ATOM 757 N N . ASP A 1 94 ? -3.629 -2.318 10.529 1.00 87.25 94 ASP A N 1
ATOM 758 C CA . ASP A 1 94 ? -2.679 -2.684 9.492 1.00 87.25 94 ASP A CA 1
ATOM 759 C C . ASP A 1 94 ? -3.063 -1.940 8.210 1.00 87.25 94 ASP A C 1
ATOM 761 O O . ASP A 1 94 ? -4.238 -1.874 7.868 1.00 87.25 94 ASP A O 1
ATOM 765 N N . ILE A 1 95 ? -2.108 -1.415 7.452 1.00 90.88 95 ILE A N 1
ATOM 766 C CA . ILE A 1 95 ? -2.348 -0.896 6.101 1.00 90.88 95 ILE A CA 1
ATOM 767 C C . ILE A 1 95 ? -1.633 -1.809 5.115 1.00 90.88 95 ILE A C 1
ATOM 769 O O . ILE A 1 95 ? -0.411 -1.957 5.155 1.00 90.88 95 ILE A O 1
ATOM 773 N N . LEU A 1 96 ? -2.406 -2.429 4.230 1.00 93.19 96 LEU A N 1
ATOM 774 C CA . LEU A 1 96 ? -1.903 -3.250 3.143 1.00 93.19 96 LEU A CA 1
ATOM 775 C C . LEU A 1 96 ? -1.529 -2.360 1.967 1.00 93.19 96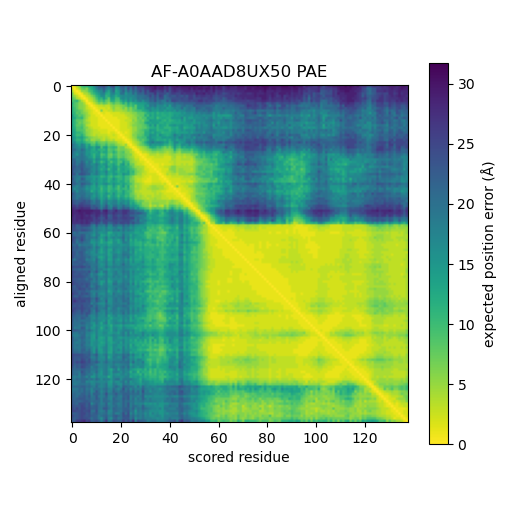 LEU A C 1
ATOM 777 O O . LEU A 1 96 ? -2.354 -1.643 1.405 1.00 93.19 96 LEU A O 1
ATOM 781 N N . PHE A 1 97 ? -0.278 -2.452 1.558 1.00 94.19 97 PHE A N 1
ATOM 782 C CA . PHE A 1 97 ? 0.252 -1.712 0.434 1.00 94.19 97 PHE A CA 1
ATOM 783 C C . PHE A 1 97 ? 0.845 -2.695 -0.579 1.00 94.19 97 PHE A C 1
ATOM 785 O O . PHE A 1 97 ? 2.029 -3.037 -0.513 1.00 94.19 97 PHE A O 1
ATOM 792 N N . PRO A 1 98 ? 0.012 -3.188 -1.514 1.00 94.44 98 PRO A N 1
ATOM 793 C CA . PRO A 1 98 ? 0.492 -3.877 -2.698 1.00 94.44 98 PRO A CA 1
ATOM 794 C C . PRO A 1 98 ? 1.314 -2.894 -3.528 1.00 94.44 98 PRO A C 1
ATOM 796 O O . PRO A 1 98 ? 0.809 -1.854 -3.937 1.00 94.44 98 PRO A O 1
ATOM 799 N N . TYR A 1 99 ? 2.572 -3.217 -3.785 1.00 92.62 99 TYR A N 1
ATOM 800 C CA . TYR A 1 99 ? 3.471 -2.362 -4.541 1.00 92.62 99 TYR A CA 1
ATOM 801 C C . TYR A 1 99 ? 3.965 -3.095 -5.782 1.00 92.62 99 TYR A C 1
ATOM 803 O O . TYR A 1 99 ? 4.602 -4.148 -5.694 1.00 92.62 99 TYR A O 1
ATOM 811 N N . HIS A 1 100 ? 3.650 -2.523 -6.940 1.00 91.00 100 HIS A N 1
ATOM 812 C CA . HIS A 1 100 ? 4.055 -3.030 -8.243 1.00 91.00 100 HIS A CA 1
ATOM 813 C C . HIS A 1 100 ? 5.285 -2.294 -8.752 1.00 91.00 100 HIS A C 1
ATOM 815 O O . HIS A 1 100 ? 5.285 -1.065 -8.796 1.00 91.00 100 HIS A O 1
ATOM 821 N N . PHE A 1 101 ? 6.301 -3.016 -9.209 1.00 88.19 101 PHE A N 1
ATOM 822 C CA . PHE A 1 101 ? 7.465 -2.429 -9.866 1.00 88.19 101 PHE A CA 1
ATOM 823 C C . PHE A 1 101 ? 8.052 -3.403 -10.889 1.00 88.19 101 PHE A C 1
ATOM 825 O O . PHE A 1 101 ? 8.199 -4.597 -10.633 1.00 88.19 101 PHE A O 1
ATOM 832 N N . GLY A 1 102 ? 8.400 -2.896 -12.073 1.00 86.00 102 GLY A N 1
ATOM 833 C CA . GLY A 1 102 ? 8.870 -3.743 -13.169 1.00 86.00 102 GLY A CA 1
ATOM 834 C C . GLY A 1 102 ? 7.845 -4.825 -13.529 1.00 86.00 102 GLY A C 1
ATOM 835 O O . GLY A 1 102 ? 6.754 -4.509 -13.990 1.00 86.00 102 GLY A O 1
ATOM 836 N N . PHE A 1 103 ? 8.209 -6.094 -13.327 1.00 86.12 103 PHE A N 1
ATOM 837 C CA . PHE A 1 103 ? 7.344 -7.265 -13.542 1.00 86.12 103 PHE A CA 1
ATOM 838 C C . PHE A 1 103 ? 6.897 -7.932 -12.229 1.00 86.12 103 PHE A C 1
ATOM 840 O O . PHE A 1 103 ? 6.390 -9.055 -12.253 1.00 86.12 103 PHE A O 1
ATOM 847 N N . HIS A 1 104 ? 7.129 -7.285 -11.083 1.00 88.1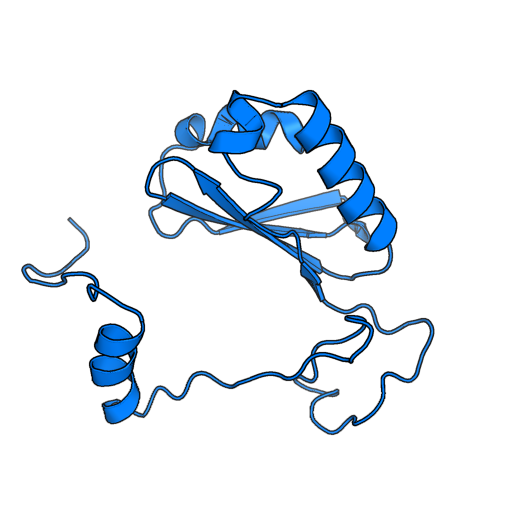2 104 HIS A N 1
ATOM 848 C CA . HIS A 1 104 ? 7.005 -7.900 -9.765 1.00 88.12 104 HIS A CA 1
ATOM 849 C C . HIS A 1 104 ? 6.068 -7.132 -8.831 1.00 88.12 104 HIS A C 1
ATOM 851 O O . HIS A 1 104 ? 5.921 -5.913 -8.919 1.00 88.12 104 HIS A O 1
ATOM 857 N N . TRP A 1 105 ? 5.443 -7.875 -7.921 1.00 90.50 105 TRP A N 1
ATOM 858 C CA . TRP A 1 105 ? 4.570 -7.362 -6.874 1.00 90.50 105 TRP A CA 1
ATOM 859 C C . TRP A 1 105 ? 5.088 -7.800 -5.510 1.00 90.50 105 TRP A C 1
ATOM 861 O O . TRP A 1 105 ? 5.331 -8.985 -5.275 1.00 90.50 105 TRP A O 1
ATOM 871 N N . ILE A 1 106 ? 5.182 -6.847 -4.592 1.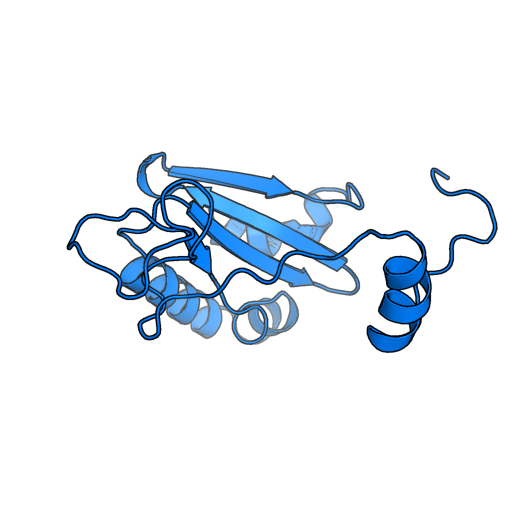00 91.19 106 ILE A N 1
ATOM 872 C CA . ILE A 1 106 ? 5.410 -7.110 -3.170 1.00 91.19 106 ILE A CA 1
ATOM 873 C C . ILE A 1 106 ? 4.224 -6.589 -2.365 1.00 91.19 106 ILE A C 1
ATOM 875 O O . ILE A 1 106 ? 3.514 -5.684 -2.804 1.00 91.19 106 ILE A O 1
ATOM 879 N N . LEU A 1 107 ? 4.001 -7.154 -1.183 1.00 92.56 107 LEU A N 1
ATOM 880 C CA . LEU A 1 107 ? 2.998 -6.659 -0.245 1.00 92.56 107 LEU A CA 1
ATOM 881 C C . LEU A 1 107 ? 3.696 -6.109 0.991 1.00 92.56 107 LEU A C 1
ATOM 883 O O . LEU A 1 107 ? 4.369 -6.852 1.706 1.00 92.56 107 LEU A O 1
ATOM 887 N N . LEU A 1 108 ? 3.503 -4.822 1.255 1.00 92.88 108 LEU A N 1
ATOM 888 C CA . LEU A 1 108 ? 3.917 -4.199 2.499 1.00 92.88 108 LEU A CA 1
ATOM 889 C C . LEU A 1 108 ? 2.732 -4.172 3.465 1.00 92.88 108 LEU A C 1
ATOM 891 O O . LEU A 1 108 ? 1.602 -3.884 3.071 1.00 92.88 108 LEU A O 1
ATOM 895 N N . VAL A 1 109 ? 2.991 -4.478 4.730 1.00 92.69 109 VAL A N 1
ATOM 896 C CA . VAL A 1 109 ? 2.025 -4.377 5.826 1.00 92.69 109 VAL A CA 1
ATOM 897 C C . VAL A 1 109 ? 2.556 -3.334 6.794 1.00 92.69 109 VAL A C 1
ATOM 899 O O . VAL A 1 109 ? 3.517 -3.591 7.522 1.00 92.69 109 VAL A O 1
ATOM 902 N N . ILE A 1 110 ? 1.953 -2.151 6.764 1.00 91.19 110 ILE A N 1
ATOM 903 C CA . ILE A 1 110 ? 2.350 -1.000 7.574 1.00 91.19 110 ILE A CA 1
ATOM 904 C C . ILE A 1 110 ? 1.521 -0.995 8.856 1.00 91.19 110 ILE A C 1
ATOM 906 O O . ILE A 1 110 ? 0.294 -0.930 8.805 1.00 91.19 110 ILE A O 1
ATOM 910 N N . LYS A 1 111 ? 2.197 -1.027 10.000 1.00 88.94 111 LYS A N 1
ATOM 911 C CA . LYS A 1 111 ? 1.603 -0.960 11.337 1.00 88.94 111 LYS A CA 1
ATOM 912 C C . LYS A 1 111 ? 1.967 0.377 11.956 1.00 88.94 111 LYS A C 1
ATOM 914 O O . LYS A 1 111 ? 3.063 0.533 12.499 1.00 88.94 111 LYS A O 1
ATOM 919 N N . ILE A 1 112 ? 1.077 1.357 11.805 1.00 82.94 112 ILE A N 1
ATOM 920 C CA . ILE A 1 112 ? 1.333 2.748 12.214 1.00 82.94 112 ILE A CA 1
ATOM 921 C C . ILE A 1 112 ? 1.592 2.836 13.723 1.00 82.94 112 ILE A C 1
ATOM 923 O O . ILE A 1 112 ? 2.499 3.544 14.147 1.00 82.94 112 ILE A O 1
ATOM 927 N N . ASP A 1 113 ? 0.841 2.085 14.528 1.00 81.50 113 ASP A N 1
ATOM 928 C CA . ASP A 1 113 ? 0.957 2.049 15.991 1.00 81.50 113 ASP A CA 1
ATOM 929 C C . ASP A 1 113 ? 2.319 1.534 16.484 1.00 81.50 113 ASP A C 1
ATOM 931 O O . ASP A 1 113 ? 2.789 1.930 17.551 1.00 81.50 113 ASP A O 1
ATOM 935 N N . LYS A 1 114 ? 2.955 0.659 15.701 1.00 86.81 114 LYS A N 1
ATOM 936 C CA . LYS A 1 114 ? 4.246 0.032 16.020 1.00 86.81 114 LYS A CA 1
ATOM 937 C C . LYS A 1 114 ? 5.421 0.667 15.290 1.00 86.81 114 LYS A C 1
ATOM 939 O O . LYS A 1 114 ? 6.558 0.298 15.570 1.00 86.81 114 LYS A O 1
ATOM 944 N N . SER A 1 115 ? 5.166 1.589 14.361 1.00 87.25 115 SER A N 1
ATOM 945 C CA . SER A 1 115 ? 6.168 2.088 13.413 1.00 87.25 115 SER A CA 1
ATOM 946 C C . SER A 1 115 ? 6.904 0.946 12.695 1.00 87.25 115 SER A C 1
ATOM 948 O O . SER A 1 115 ? 8.115 0.996 12.485 1.00 87.25 115 SER A O 1
ATOM 950 N N . GLU A 1 116 ? 6.170 -0.111 12.339 1.00 89.25 116 GLU A N 1
ATOM 951 C CA . GLU A 1 116 ? 6.711 -1.305 11.687 1.00 89.25 116 GLU A CA 1
ATOM 952 C C . GLU A 1 116 ? 6.181 -1.434 10.259 1.00 89.25 116 GLU A C 1
ATOM 954 O O . GLU A 1 116 ? 5.007 -1.187 9.984 1.00 89.25 116 GLU A O 1
ATOM 959 N N . CYS A 1 117 ? 7.039 -1.896 9.351 1.00 89.69 117 CYS A N 1
ATOM 960 C CA . CYS A 1 117 ? 6.654 -2.261 7.994 1.00 89.69 117 CYS A CA 1
ATOM 961 C C . CYS A 1 117 ? 7.164 -3.673 7.688 1.00 89.69 117 CYS A C 1
ATOM 963 O O . CYS A 1 117 ? 8.373 -3.909 7.621 1.00 89.69 117 CYS A O 1
ATOM 965 N N . LEU A 1 118 ? 6.240 -4.622 7.535 1.00 90.69 118 LEU A N 1
ATOM 966 C CA . LEU A 1 118 ? 6.554 -5.997 7.148 1.00 90.69 118 LEU A CA 1
ATOM 967 C C . LEU A 1 118 ? 6.465 -6.123 5.632 1.00 90.69 118 LEU A C 1
ATOM 969 O O . LEU A 1 118 ? 5.507 -5.652 5.029 1.00 90.69 118 LEU A O 1
ATOM 973 N N . ILE A 1 119 ? 7.443 -6.784 5.018 1.00 89.81 119 ILE A N 1
ATOM 974 C CA . ILE A 1 119 ? 7.512 -6.938 3.564 1.00 89.81 119 ILE A CA 1
ATOM 975 C C . ILE A 1 119 ? 7.366 -8.414 3.221 1.00 89.81 119 ILE A C 1
ATOM 977 O O . ILE A 1 119 ? 8.161 -9.248 3.656 1.00 89.81 119 ILE A O 1
ATOM 981 N N . HIS A 1 120 ? 6.354 -8.723 2.419 1.00 89.62 120 HIS A N 1
ATOM 982 C CA . HIS A 1 120 ? 6.133 -10.038 1.842 1.00 89.62 120 HIS A CA 1
ATOM 983 C C . HIS A 1 120 ? 6.511 -10.004 0.362 1.00 89.62 120 HIS A C 1
ATOM 985 O O . HIS A 1 120 ? 5.805 -9.428 -0.466 1.00 89.62 120 HIS A O 1
ATOM 991 N N . ASP A 1 121 ? 7.632 -10.646 0.044 1.00 86.69 121 ASP A N 1
ATOM 992 C CA . ASP A 1 121 ? 8.137 -10.811 -1.315 1.00 86.69 121 ASP A CA 1
ATOM 993 C C . ASP A 1 121 ? 8.153 -12.302 -1.678 1.00 86.69 121 ASP A C 1
ATOM 995 O O . ASP A 1 121 ? 8.969 -13.075 -1.176 1.00 86.69 121 ASP A O 1
ATOM 999 N N . SER A 1 122 ? 7.242 -12.714 -2.562 1.00 85.06 122 SER A N 1
ATOM 1000 C CA . SER A 1 122 ? 7.125 -14.113 -2.988 1.00 85.06 122 SER A CA 1
ATOM 1001 C C . SER A 1 122 ? 8.247 -14.580 -3.917 1.00 85.06 122 SER A C 1
ATOM 1003 O O . SER A 1 122 ? 8.486 -15.784 -4.000 1.00 85.06 122 SER A O 1
ATOM 1005 N N . LEU A 1 123 ? 8.927 -13.668 -4.621 1.00 81.12 123 LEU A N 1
ATOM 1006 C CA . LEU A 1 123 ? 10.070 -14.016 -5.472 1.00 81.12 123 LEU A CA 1
ATOM 1007 C C . LEU A 1 123 ? 11.401 -13.934 -4.715 1.00 81.12 123 LEU A C 1
ATOM 1009 O O . LEU A 1 123 ? 12.414 -14.387 -5.248 1.00 81.12 123 LEU A O 1
ATOM 1013 N N . ASN A 1 124 ? 11.384 -13.417 -3.478 1.00 76.25 124 ASN A N 1
ATOM 1014 C CA . ASN A 1 124 ? 12.560 -13.198 -2.635 1.00 76.25 124 ASN A CA 1
ATOM 1015 C C . ASN A 1 124 ? 13.675 -12.495 -3.425 1.00 76.25 124 ASN A C 1
ATOM 1017 O O . ASN A 1 124 ? 14.817 -12.963 -3.480 1.00 76.25 124 ASN A O 1
ATOM 1021 N N . MET A 1 125 ? 13.300 -11.423 -4.130 1.00 71.12 125 MET A N 1
ATOM 1022 C CA . MET A 1 125 ? 14.231 -10.659 -4.944 1.00 71.12 125 MET A CA 1
ATOM 1023 C C . MET A 1 125 ? 15.218 -9.923 -4.041 1.00 71.12 125 MET A C 1
ATOM 1025 O O . MET A 1 125 ? 14.917 -9.591 -2.893 1.00 71.12 125 MET A O 1
ATOM 1029 N N . ASP A 1 126 ? 16.411 -9.646 -4.571 1.00 77.12 126 ASP A N 1
ATOM 1030 C CA . ASP A 1 126 ? 17.392 -8.861 -3.830 1.00 77.12 126 ASP A CA 1
ATOM 1031 C C . ASP A 1 126 ? 16.800 -7.499 -3.455 1.00 77.12 126 ASP A C 1
ATOM 1033 O O . ASP A 1 126 ? 16.174 -6.831 -4.284 1.00 77.12 126 ASP A O 1
ATOM 1037 N N . ALA A 1 127 ? 17.014 -7.079 -2.210 1.00 70.88 127 ALA A N 1
ATOM 1038 C CA . ALA A 1 127 ? 16.378 -5.896 -1.650 1.00 70.88 127 ALA A CA 1
ATOM 1039 C C . ALA A 1 127 ? 16.825 -4.589 -2.328 1.00 70.88 127 ALA A C 1
ATOM 1041 O O . ALA A 1 127 ? 16.158 -3.563 -2.195 1.00 70.88 127 ALA A O 1
ATOM 1042 N N . ALA A 1 128 ? 17.925 -4.625 -3.088 1.00 76.62 128 ALA A N 1
ATOM 1043 C CA . ALA A 1 128 ? 18.318 -3.537 -3.975 1.00 76.62 128 ALA A CA 1
ATOM 1044 C C . ALA A 1 128 ? 17.275 -3.261 -5.074 1.00 76.62 128 ALA A C 1
ATOM 1046 O O . ALA A 1 128 ? 17.139 -2.121 -5.512 1.00 76.62 128 ALA A O 1
ATOM 1047 N N . SER A 1 129 ? 16.498 -4.271 -5.476 1.00 73.31 129 SER A N 1
ATOM 1048 C CA . SER A 1 129 ? 15.506 -4.183 -6.561 1.00 73.31 129 SER A CA 1
ATOM 1049 C C . SER A 1 129 ? 14.348 -3.230 -6.253 1.00 73.31 129 SER A C 1
ATOM 1051 O O . SER A 1 129 ? 13.660 -2.791 -7.168 1.00 73.31 129 SER A O 1
ATOM 1053 N N . TRP A 1 130 ? 14.132 -2.903 -4.978 1.00 73.88 130 TRP A N 1
ATOM 1054 C CA . TRP A 1 130 ? 13.093 -1.985 -4.506 1.00 73.88 130 TRP A CA 1
ATOM 1055 C C . TRP A 1 130 ? 13.667 -0.934 -3.539 1.00 73.88 130 TRP A C 1
ATOM 1057 O O . TRP A 1 130 ? 12.976 -0.426 -2.656 1.00 73.88 130 TRP A O 1
ATOM 1067 N N . ALA A 1 131 ? 14.944 -0.570 -3.703 1.00 78.62 131 ALA A N 1
ATOM 1068 C CA . ALA A 1 131 ? 15.621 0.399 -2.839 1.00 78.62 131 ALA A CA 1
ATOM 1069 C C . ALA A 1 131 ? 14.934 1.778 -2.808 1.00 78.62 131 ALA A C 1
ATOM 1071 O O . ALA A 1 131 ? 14.922 2.428 -1.764 1.00 78.62 131 ALA A O 1
ATOM 1072 N N . ASP A 1 132 ? 14.338 2.209 -3.920 1.00 77.12 132 ASP A N 1
ATOM 1073 C CA . ASP A 1 132 ? 13.651 3.502 -4.010 1.00 77.12 132 ASP A CA 1
ATOM 1074 C C . ASP A 1 132 ? 12.390 3.533 -3.142 1.00 77.12 132 ASP A C 1
ATOM 1076 O O . ASP A 1 132 ? 12.179 4.469 -2.374 1.00 77.12 132 ASP A O 1
ATOM 1080 N N . MET A 1 133 ? 11.623 2.443 -3.162 1.00 78.56 133 MET A N 1
ATOM 1081 C CA . MET A 1 133 ? 10.485 2.229 -2.269 1.00 78.56 133 MET A CA 1
ATOM 1082 C C . MET A 1 133 ? 10.910 2.249 -0.795 1.00 78.56 133 MET A C 1
ATOM 1084 O O . MET A 1 133 ? 10.235 2.811 0.065 1.00 78.56 133 MET A O 1
ATOM 1088 N N . ARG A 1 134 ? 12.067 1.653 -0.499 1.00 77.81 134 ARG A N 1
ATOM 1089 C CA . ARG A 1 134 ? 12.613 1.566 0.857 1.00 77.81 134 ARG A CA 1
ATOM 1090 C C . ARG A 1 134 ? 13.011 2.933 1.412 1.00 77.81 134 ARG A C 1
ATOM 1092 O O . ARG A 1 134 ? 12.743 3.194 2.576 1.00 77.81 134 ARG A O 1
ATOM 1099 N N . LYS A 1 135 ? 13.596 3.802 0.581 1.00 79.19 135 LYS A N 1
ATOM 1100 C CA . LYS A 1 135 ? 13.942 5.187 0.952 1.00 79.19 135 LYS A CA 1
ATOM 1101 C C . LYS A 1 135 ? 12.722 6.049 1.257 1.00 79.19 135 LYS A C 1
ATOM 1103 O O . LYS A 1 135 ? 12.839 6.998 2.010 1.00 79.19 135 LYS A O 1
ATOM 1108 N N . MET A 1 136 ? 11.587 5.750 0.637 1.00 75.81 136 MET A N 1
ATOM 1109 C CA . MET A 1 136 ? 10.363 6.533 0.787 1.00 75.81 136 MET A CA 1
ATOM 1110 C C . MET A 1 136 ? 9.589 6.195 2.072 1.00 75.81 136 MET A C 1
ATOM 1112 O O . MET A 1 136 ? 8.792 7.002 2.532 1.00 75.81 136 MET A O 1
ATOM 1116 N N . ILE A 1 137 ? 9.796 5.002 2.642 1.00 70.06 137 ILE A N 1
ATOM 1117 C CA . ILE A 1 137 ? 9.094 4.534 3.854 1.00 70.06 137 ILE A CA 1
ATOM 1118 C C . ILE A 1 137 ? 9.970 4.636 5.120 1.00 70.06 137 ILE A C 1
ATOM 1120 O O . ILE A 1 137 ? 9.455 4.490 6.227 1.00 70.06 137 ILE A O 1
ATOM 1124 N N . GLN A 1 138 ? 11.282 4.851 4.971 1.00 62.59 138 GLN A N 1
ATOM 1125 C CA . GLN A 1 138 ? 12.244 5.029 6.072 1.00 62.59 138 GLN A CA 1
ATOM 1126 C C . GLN A 1 138 ? 12.392 6.497 6.457 1.00 62.59 138 GLN A C 1
ATOM 1128 O O . GLN A 1 138 ? 12.530 6.748 7.675 1.00 62.59 138 GLN A O 1
#

Foldseek 3Di:
DPDDPPPDDQPDPVSVCVVCVVVVNDDDDFDAAPVNPATCDDVNVPPPHDDDPQDQHEAEDDQVQAEQVCCVVPVVSNLVSVVVRCVVNVRHQWYWYWYDDDPATKIWIQGNVVLDIDIGGPVPDDPVRCVSVVVSSD

InterPro domains:
  IPR038765 Papain-like cysteine peptidase superfamily [SSF54001] (35-125)

Solvent-accessible surface area (backbone atoms only — not comparable to full-atom values): 8489 Å² total; per-residue (Å²): 134,95,65,67,91,88,76,72,79,61,96,38,72,66,55,40,44,66,63,37,53,82,69,69,59,73,77,84,84,69,54,62,36,97,80,66,55,38,61,34,49,78,100,38,47,88,56,92,64,86,72,72,101,76,62,57,20,62,35,75,50,60,44,90,70,45,25,45,68,41,43,74,78,38,48,69,59,37,52,52,50,49,51,51,52,50,64,78,40,67,71,30,47,36,31,40,32,49,37,41,40,98,95,46,68,34,39,35,39,37,24,70,91,73,77,42,75,48,78,49,55,89,80,66,67,64,68,75,82,50,44,71,62,51,64,75,77,107

pLDDT: mean 79.73, std 11.99, range [42.28, 95.12]

Secondary structure (DSSP, 8-state):
--S-TT-PPPSSHHHHHHHHGGGT-----PPBPTTS--B--GGGTT-SS---TT---EEE--TTTSSHHHHHH-HHHHHHHHHHHHHHTTT-SEEEEEEEETTEEEEEEEEGGGTEEEEE-TT---GGGGHHHHHHH-

Organism: Lolium multiflorum (NCBI:txid4521)